Protein AF-A0A7C4TXE5-F1 (afdb_monomer_lite)

Structure (mmCIF, N/CA/C/O backbone):
data_AF-A0A7C4TXE5-F1
#
_entry.id   AF-A0A7C4TXE5-F1
#
loop_
_atom_site.group_PDB
_atom_site.id
_atom_site.type_symbol
_atom_site.label_atom_id
_atom_site.label_alt_id
_atom_site.label_comp_id
_atom_site.label_asym_id
_atom_site.label_entity_id
_atom_site.label_seq_id
_atom_site.pdbx_PDB_ins_code
_atom_site.Cartn_x
_atom_site.Cartn_y
_atom_site.Cartn_z
_atom_site.occupancy
_atom_site.B_iso_or_equiv
_atom_site.auth_seq_id
_atom_site.auth_comp_id
_atom_site.auth_asym_id
_atom_site.auth_atom_id
_atom_site.pdbx_PDB_model_num
ATOM 1 N N . MET A 1 1 ? 16.767 46.528 27.786 1.00 60.62 1 MET A N 1
ATOM 2 C CA . MET A 1 1 ? 15.901 46.248 26.613 1.00 60.62 1 MET A CA 1
ATOM 3 C C . MET A 1 1 ? 15.823 44.763 26.245 1.00 60.62 1 MET A C 1
ATOM 5 O O . MET A 1 1 ? 14.727 44.225 26.286 1.00 60.62 1 MET A O 1
ATOM 9 N N . ARG A 1 2 ? 16.936 44.053 25.984 1.00 71.19 2 ARG A N 1
ATOM 10 C CA . ARG A 1 2 ? 16.930 42.618 25.595 1.00 71.19 2 ARG A CA 1
ATOM 11 C C . ARG A 1 2 ? 16.208 41.675 26.580 1.00 71.19 2 ARG A C 1
ATOM 13 O O . ARG A 1 2 ? 15.458 40.807 26.153 1.00 71.19 2 ARG A O 1
ATOM 20 N N . LYS A 1 3 ? 16.369 41.881 27.896 1.00 74.81 3 LYS A N 1
ATOM 21 C CA . LYS A 1 3 ? 15.678 41.089 28.939 1.00 74.81 3 LYS A CA 1
ATOM 22 C C . LYS A 1 3 ? 14.170 41.377 29.020 1.00 74.81 3 LYS A C 1
ATOM 24 O O . LYS A 1 3 ? 13.404 40.484 29.356 1.00 74.81 3 LYS A O 1
ATOM 29 N N . THR A 1 4 ? 13.745 42.600 28.703 1.00 78.88 4 THR A N 1
ATOM 30 C CA . THR A 1 4 ? 12.328 43.004 28.693 1.00 78.88 4 THR A CA 1
ATOM 31 C C . THR A 1 4 ? 11.604 42.400 27.492 1.00 78.88 4 THR A C 1
ATOM 33 O O . THR A 1 4 ? 10.536 41.827 27.656 1.00 78.88 4 THR A O 1
ATOM 36 N N . ILE A 1 5 ? 12.234 42.433 26.313 1.00 82.12 5 ILE A N 1
ATOM 37 C CA . ILE A 1 5 ? 11.708 41.817 25.084 1.00 82.12 5 ILE A CA 1
ATOM 38 C C . ILE A 1 5 ? 11.564 40.299 25.255 1.00 82.12 5 ILE A C 1
ATOM 40 O O . ILE A 1 5 ? 10.530 39.735 24.909 1.00 82.12 5 ILE A O 1
ATOM 44 N N . LEU A 1 6 ? 12.560 39.644 25.865 1.00 83.06 6 LEU A N 1
ATOM 45 C CA . LEU A 1 6 ? 12.513 38.203 26.120 1.00 83.06 6 LEU A CA 1
ATOM 46 C C . LEU A 1 6 ? 11.369 37.813 27.070 1.00 83.06 6 LEU A C 1
ATOM 48 O O . LEU A 1 6 ? 10.702 36.809 26.843 1.00 83.06 6 LEU A O 1
ATOM 52 N N . LYS A 1 7 ? 11.109 38.627 28.103 1.00 81.94 7 LYS A N 1
ATOM 53 C CA . LYS A 1 7 ? 9.973 38.420 29.012 1.00 81.94 7 LYS A CA 1
ATOM 54 C C . LYS A 1 7 ? 8.637 38.556 28.284 1.00 81.94 7 LYS A C 1
ATOM 56 O O . LYS A 1 7 ? 7.790 37.695 28.454 1.00 81.94 7 LYS A O 1
ATOM 61 N N . VAL A 1 8 ? 8.470 39.576 27.440 1.00 88.12 8 VAL A N 1
ATOM 62 C CA . VAL A 1 8 ? 7.231 39.788 26.667 1.00 88.12 8 VAL A CA 1
ATOM 63 C C . VAL A 1 8 ? 6.958 38.628 25.702 1.00 88.12 8 VAL A C 1
ATOM 65 O O . VAL A 1 8 ? 5.832 38.142 25.639 1.00 88.12 8 VAL A O 1
ATOM 68 N N . LEU A 1 9 ? 7.987 38.137 25.005 1.00 84.50 9 LEU A N 1
ATOM 69 C CA . LEU A 1 9 ? 7.884 36.966 24.124 1.00 84.50 9 LEU A CA 1
ATOM 70 C C . LEU A 1 9 ? 7.501 35.691 24.886 1.00 84.50 9 LEU A C 1
ATOM 72 O O . LEU A 1 9 ? 6.642 34.941 24.427 1.00 84.50 9 LEU A O 1
ATOM 76 N N . ALA A 1 10 ? 8.097 35.463 26.059 1.00 88.19 10 ALA A N 1
ATOM 77 C CA . ALA A 1 10 ? 7.749 34.323 26.903 1.00 88.19 10 ALA A CA 1
ATOM 78 C C . ALA A 1 10 ? 6.289 34.399 27.378 1.00 88.19 10 ALA A C 1
ATOM 80 O O . ALA A 1 10 ? 5.574 33.402 27.316 1.00 88.19 10 ALA A O 1
ATOM 81 N N . THR A 1 11 ? 5.817 35.584 27.778 1.00 86.06 11 THR A N 1
ATOM 82 C CA . THR A 1 11 ? 4.418 35.779 28.180 1.00 86.06 11 THR A CA 1
ATOM 83 C C . THR A 1 11 ? 3.455 35.536 27.015 1.00 86.06 11 THR A C 1
ATOM 85 O O . THR A 1 11 ? 2.448 34.858 27.197 1.00 86.06 11 THR A O 1
ATOM 88 N N . LEU A 1 12 ? 3.774 36.015 25.806 1.00 87.00 12 LEU A N 1
ATOM 89 C CA . LEU A 1 12 ? 2.965 35.775 24.602 1.00 87.00 12 LEU A CA 1
ATOM 90 C C . LEU A 1 12 ? 2.845 34.283 24.261 1.00 87.00 12 LEU A C 1
ATOM 92 O O . LEU A 1 12 ? 1.763 33.822 23.901 1.00 87.00 12 LEU A O 1
ATOM 96 N N . LEU A 1 13 ? 3.932 33.525 24.413 1.00 86.12 13 LEU A N 1
ATOM 97 C CA . LEU A 1 13 ? 3.944 32.085 24.155 1.00 86.12 13 LEU A CA 1
ATOM 98 C C . LEU A 1 13 ? 3.109 31.308 25.187 1.00 86.12 13 LEU A C 1
ATOM 100 O O . LEU A 1 13 ? 2.369 30.400 24.826 1.00 86.12 13 LEU A O 1
ATOM 104 N N . VAL A 1 14 ? 3.163 31.690 26.465 1.00 88.94 14 VAL A N 1
ATOM 105 C CA . VAL A 1 14 ? 2.328 31.068 27.509 1.00 88.94 14 VAL A CA 1
ATOM 106 C C . VAL A 1 14 ? 0.841 31.358 27.279 1.00 88.94 14 VAL A C 1
ATOM 108 O O . VAL A 1 14 ? 0.009 30.462 27.416 1.00 88.94 14 VAL A O 1
ATOM 111 N N . VAL A 1 15 ? 0.497 32.586 26.878 1.00 86.25 15 VAL A N 1
ATOM 112 C CA . VAL A 1 15 ? -0.890 32.969 26.571 1.00 86.25 15 VAL A CA 1
ATOM 113 C C . VAL A 1 15 ? -1.424 32.199 25.359 1.00 86.25 15 VAL A C 1
ATOM 115 O O . VAL A 1 15 ? -2.566 31.743 25.398 1.00 86.25 15 VAL A O 1
ATOM 118 N N . SER A 1 16 ? -0.615 31.980 24.313 1.00 77.56 16 SER A N 1
ATOM 119 C CA . SER A 1 16 ? -1.057 31.192 23.153 1.00 77.56 16 SER A CA 1
ATOM 120 C C . SER A 1 16 ? -1.325 29.727 23.516 1.00 77.56 16 SER A C 1
ATOM 122 O O . SER A 1 16 ? -2.355 29.184 23.115 1.00 77.56 16 SER 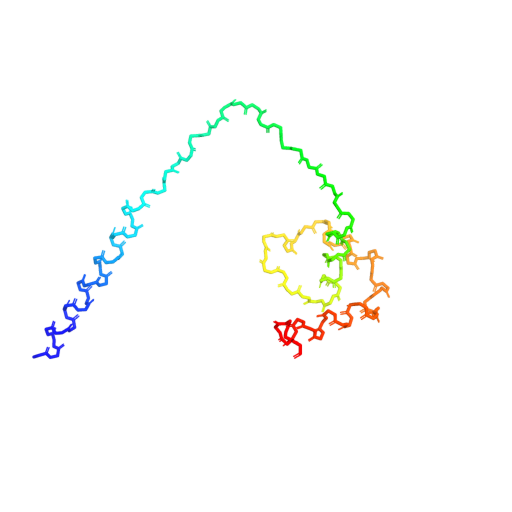A O 1
ATOM 124 N N . LEU A 1 17 ? -0.478 29.112 24.352 1.00 78.25 17 LEU A N 1
ATOM 125 C CA . LEU A 1 17 ? -0.711 27.755 24.856 1.00 78.25 17 LEU A CA 1
ATOM 126 C C . LEU A 1 17 ? -2.000 27.660 25.685 1.00 78.25 17 LEU A C 1
ATOM 128 O O . LEU A 1 17 ? -2.765 26.709 25.525 1.00 78.25 17 LEU A O 1
ATOM 132 N N . LEU A 1 18 ? -2.287 28.646 26.536 1.00 76.25 18 LEU A N 1
ATOM 133 C CA . LEU A 1 18 ? -3.512 28.656 27.342 1.00 76.25 18 LEU A CA 1
ATOM 134 C C . LEU A 1 18 ? -4.777 28.799 26.478 1.00 76.25 18 LEU A C 1
ATOM 136 O O . LEU A 1 18 ? -5.768 28.117 26.734 1.00 76.25 18 LEU A O 1
ATOM 140 N N . LEU A 1 19 ? -4.731 29.605 25.412 1.00 71.94 19 LEU A N 1
ATOM 141 C CA . LEU A 1 19 ? -5.862 29.785 24.493 1.00 71.94 19 LEU A CA 1
ATOM 142 C C . LEU A 1 19 ? -6.199 28.509 23.704 1.00 71.94 19 LEU A C 1
ATOM 144 O O . LEU A 1 19 ? -7.377 28.216 23.510 1.00 71.94 19 LEU A O 1
ATOM 148 N N . THR A 1 20 ? -5.203 27.699 23.322 1.00 63.88 20 THR A N 1
ATOM 149 C CA . THR A 1 20 ? -5.452 26.409 22.636 1.00 63.88 20 THR A CA 1
ATOM 150 C C . THR A 1 20 ? -6.143 25.357 23.510 1.00 63.88 20 THR A C 1
ATOM 152 O O . THR A 1 20 ? -6.749 24.427 22.985 1.00 63.88 20 THR A O 1
ATOM 155 N N . ASN A 1 21 ? -6.106 25.512 24.837 1.00 58.28 21 ASN A N 1
ATOM 156 C CA . ASN A 1 21 ? -6.817 24.633 25.769 1.00 58.28 21 ASN A CA 1
ATOM 157 C C . ASN A 1 21 ? -8.255 25.109 26.055 1.00 58.28 21 ASN A C 1
ATOM 159 O O . ASN A 1 21 ? -9.061 24.331 26.562 1.00 58.28 21 ASN A O 1
ATOM 163 N N . LEU A 1 22 ? -8.593 26.364 25.718 1.00 57.00 22 LEU A N 1
ATOM 164 C CA . LEU A 1 22 ? -9.944 26.919 25.867 1.00 57.00 22 LEU A CA 1
ATOM 165 C C . LEU A 1 22 ? -10.847 26.663 24.657 1.00 57.00 22 LEU A C 1
ATOM 167 O O . LEU A 1 22 ? -12.069 26.726 24.798 1.00 57.00 22 LEU A O 1
ATOM 171 N N . SER A 1 23 ? -10.286 26.334 23.487 1.00 56.00 23 SER A N 1
ATOM 172 C CA . SER A 1 23 ? -11.054 25.725 22.398 1.00 56.00 23 SER A CA 1
ATOM 173 C C . SER A 1 23 ? -11.377 24.287 22.793 1.00 56.00 23 SER A C 1
ATOM 175 O O . SER A 1 23 ? -10.764 23.330 22.320 1.00 56.00 23 SER A O 1
ATOM 177 N N . GLY A 1 24 ? -12.295 24.162 23.750 1.00 54.34 24 GLY A N 1
ATOM 178 C CA . GLY A 1 24 ? -12.805 22.906 24.248 1.00 54.34 24 GLY A CA 1
ATOM 179 C C . GLY A 1 24 ? -13.180 22.017 23.077 1.00 54.34 24 GLY A C 1
ATOM 180 O O . GLY A 1 24 ? -14.064 22.343 22.283 1.00 54.34 24 GLY A O 1
ATOM 181 N N . TYR A 1 25 ? -12.509 20.873 22.996 1.00 48.41 25 TYR A N 1
ATOM 182 C CA . TYR A 1 25 ? -13.044 19.712 22.315 1.00 48.41 25 TYR A CA 1
ATOM 183 C C . TYR A 1 25 ? -14.423 19.462 22.917 1.00 48.41 25 TYR A C 1
ATOM 185 O O . TYR A 1 25 ? -14.548 18.916 24.014 1.00 48.41 25 TYR A O 1
ATOM 193 N N . SER A 1 26 ? -15.472 19.898 22.222 1.00 56.38 26 SER A N 1
ATOM 194 C CA . SER A 1 26 ? -16.807 19.408 22.515 1.00 56.38 26 SER A CA 1
ATOM 195 C C . SER A 1 26 ? -16.728 17.902 22.334 1.00 56.38 26 SER A C 1
ATOM 197 O O . SER A 1 26 ? -16.568 17.419 21.213 1.00 56.38 26 SER A O 1
ATOM 199 N N . LYS A 1 27 ? -16.788 17.149 23.439 1.00 55.00 27 LYS A N 1
ATOM 200 C CA . LYS A 1 27 ? -17.106 15.728 23.366 1.00 55.00 27 LYS A CA 1
ATOM 201 C C . LYS A 1 27 ? -18.450 15.664 22.660 1.00 55.00 27 LYS A C 1
ATOM 203 O O . LYS A 1 27 ? -19.475 15.992 23.255 1.00 55.00 27 LYS A O 1
ATOM 208 N N . VAL A 1 28 ? -18.425 15.314 21.376 1.00 60.47 28 VAL A N 1
ATOM 209 C CA . VAL A 1 28 ? -19.626 14.968 20.626 1.00 60.47 28 VAL A CA 1
ATOM 210 C C . VAL A 1 28 ? -20.352 13.956 21.500 1.00 60.47 28 VAL A C 1
ATOM 212 O O . VAL A 1 28 ? -19.766 12.931 21.859 1.00 60.47 28 VAL A O 1
ATOM 215 N N . LYS A 1 29 ? -21.570 14.289 21.948 1.00 58.50 29 LYS A N 1
ATOM 216 C CA . LYS A 1 29 ? -22.388 13.348 22.714 1.00 58.50 29 LYS A CA 1
ATOM 217 C C . LYS A 1 29 ? -22.452 12.069 21.890 1.00 58.50 29 LYS A C 1
ATOM 219 O O . LYS A 1 29 ? -22.905 12.110 20.747 1.00 58.50 29 LYS A O 1
ATOM 224 N N . ALA A 1 30 ? -21.940 10.977 22.453 1.00 59.84 30 ALA A N 1
ATOM 225 C CA . ALA A 1 30 ? -22.104 9.664 21.865 1.00 59.84 30 ALA A CA 1
ATOM 226 C C . ALA A 1 30 ? -23.610 9.439 21.724 1.00 59.84 30 ALA A C 1
ATOM 228 O O . ALA A 1 30 ? -24.355 9.440 22.703 1.00 59.84 30 ALA A O 1
ATOM 229 N N . ASP A 1 31 ? -24.054 9.381 20.479 1.00 65.25 31 ASP A N 1
ATOM 230 C CA . ASP A 1 31 ? -25.401 8.976 20.149 1.00 65.25 31 ASP A CA 1
ATOM 231 C C . ASP A 1 31 ? -25.502 7.486 20.487 1.00 65.25 31 ASP A C 1
ATOM 233 O O . ASP A 1 31 ? -24.804 6.670 19.887 1.00 65.25 31 ASP A O 1
ATOM 237 N N . ASN A 1 32 ? -26.303 7.157 21.501 1.00 62.41 32 ASN A N 1
ATOM 238 C CA . ASN A 1 32 ? -26.502 5.792 21.997 1.00 62.41 32 ASN A CA 1
ATOM 239 C C . ASN A 1 32 ? -27.394 4.946 21.068 1.00 62.41 32 ASN A C 1
ATOM 241 O O . ASN A 1 32 ? -27.737 3.816 21.416 1.00 62.41 32 ASN A O 1
ATOM 245 N N . GLY A 1 33 ? -27.789 5.463 19.900 1.00 63.75 33 GLY A N 1
ATOM 246 C CA . GLY A 1 33 ? -28.347 4.638 18.837 1.00 63.75 33 GLY A CA 1
ATOM 247 C C . GLY A 1 33 ? -27.279 3.700 18.278 1.00 63.75 33 GLY A C 1
ATOM 248 O O . GLY A 1 33 ? -26.147 4.117 18.032 1.00 63.75 33 GLY A O 1
ATOM 249 N N . THR A 1 34 ? -27.623 2.434 18.045 1.00 61.59 34 THR A N 1
ATOM 250 C CA . THR A 1 34 ? -26.814 1.494 17.261 1.00 61.59 34 THR A CA 1
ATOM 251 C C . THR A 1 34 ? -26.639 2.042 15.844 1.00 61.59 34 THR A C 1
ATOM 253 O O . THR A 1 34 ? -27.391 1.724 14.927 1.00 61.59 34 THR A O 1
ATOM 256 N N . LYS A 1 35 ? -25.645 2.914 15.657 1.00 68.25 35 LYS A N 1
ATOM 257 C CA . LYS A 1 35 ? -25.240 3.401 14.343 1.00 68.25 35 LYS A CA 1
ATOM 258 C C . LYS A 1 35 ? -24.578 2.250 13.614 1.00 68.25 35 LYS A C 1
ATOM 260 O O . LYS A 1 35 ? -23.409 1.946 13.832 1.00 68.25 35 LYS A O 1
ATOM 265 N N . THR A 1 36 ? -25.340 1.591 12.758 1.00 75.12 36 THR A N 1
ATOM 266 C CA . TH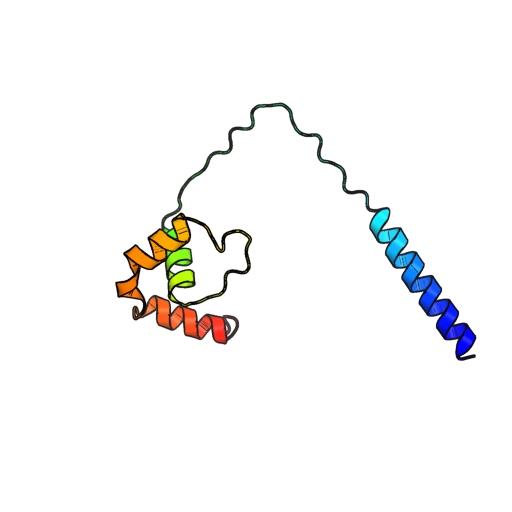R A 1 36 ? -24.795 0.638 11.800 1.00 75.12 36 THR A CA 1
ATOM 267 C C . THR A 1 36 ? -23.948 1.412 10.796 1.00 75.12 36 THR A C 1
ATOM 269 O O . THR A 1 36 ? -24.465 2.219 10.022 1.00 75.12 36 THR A O 1
ATOM 272 N N . VAL A 1 37 ? -22.634 1.201 10.834 1.00 80.12 37 VAL A N 1
ATOM 273 C CA . VAL A 1 37 ? -21.726 1.696 9.799 1.00 80.12 37 VAL A CA 1
ATOM 274 C C . VAL A 1 37 ? -21.810 0.728 8.630 1.00 80.12 37 VAL A C 1
ATOM 276 O O . VAL A 1 37 ? -21.455 -0.441 8.763 1.00 80.12 37 VAL A O 1
ATOM 279 N N . ASN A 1 38 ? -22.285 1.214 7.488 1.00 85.56 38 ASN A N 1
ATOM 280 C CA . ASN A 1 38 ? -22.253 0.430 6.265 1.00 85.56 38 ASN A CA 1
ATOM 281 C C . ASN A 1 38 ? -20.840 0.481 5.682 1.00 85.56 38 ASN A C 1
ATOM 283 O O . ASN A 1 38 ? -20.345 1.557 5.340 1.00 85.56 38 ASN A O 1
ATOM 287 N N . VAL A 1 39 ? -20.197 -0.679 5.589 1.00 83.00 39 VAL A N 1
ATOM 288 C CA . VAL A 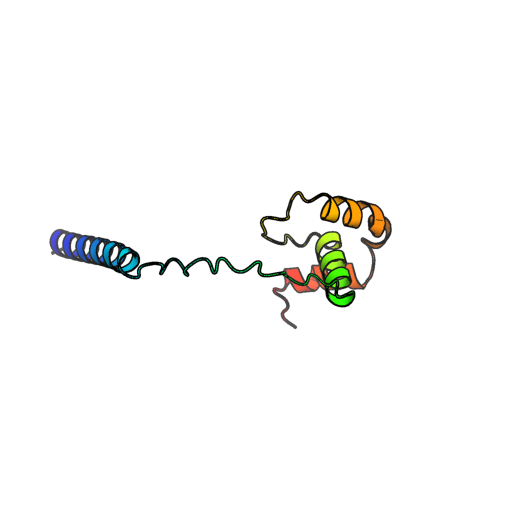1 39 ? -18.853 -0.829 5.031 1.00 83.00 39 VAL A CA 1
ATOM 289 C C . VAL A 1 39 ? -18.981 -1.446 3.646 1.00 83.00 39 VAL A C 1
ATOM 291 O O . VAL A 1 39 ? -19.566 -2.516 3.496 1.00 83.00 39 VAL A O 1
ATOM 294 N N . TYR A 1 40 ? -18.428 -0.772 2.643 1.00 88.69 40 TYR A N 1
ATOM 295 C CA . TYR A 1 40 ? -18.412 -1.238 1.260 1.00 88.69 40 TYR A CA 1
ATOM 296 C C . TYR A 1 40 ? -16.992 -1.181 0.712 1.00 88.69 40 TYR A C 1
ATOM 298 O O . TYR A 1 40 ? -16.209 -0.310 1.089 1.00 88.69 40 TYR A O 1
ATOM 306 N N . VAL A 1 41 ? -16.692 -2.097 -0.204 1.00 87.75 41 VAL A N 1
ATOM 307 C CA . VAL A 1 41 ? -15.428 -2.131 -0.940 1.00 87.75 41 VAL A CA 1
ATOM 308 C C . VAL A 1 41 ? -15.635 -1.459 -2.293 1.00 87.75 41 VAL A C 1
ATOM 310 O O . VAL A 1 41 ? -16.504 -1.872 -3.060 1.00 87.75 41 VAL A O 1
ATOM 313 N N . ASP A 1 42 ? -14.830 -0.440 -2.598 1.00 94.50 42 ASP A N 1
ATOM 314 C CA . ASP A 1 42 ? -14.741 0.133 -3.944 1.00 94.50 42 ASP A CA 1
ATOM 315 C C . ASP A 1 42 ? -13.494 -0.436 -4.642 1.00 94.50 42 ASP A C 1
ATOM 317 O O . ASP A 1 42 ? -12.371 -0.129 -4.226 1.00 94.50 42 ASP A O 1
ATOM 321 N N . PRO A 1 43 ? -13.651 -1.227 -5.720 1.00 93.62 43 PRO A N 1
ATOM 322 C CA . PRO A 1 43 ? -12.525 -1.848 -6.414 1.00 93.62 43 PRO A CA 1
ATOM 323 C C . PRO A 1 43 ? -11.455 -0.859 -6.895 1.00 93.62 43 PRO A C 1
ATOM 325 O O . PRO A 1 43 ? -10.291 -1.228 -7.029 1.00 93.62 43 PRO A O 1
ATOM 328 N N . ARG A 1 44 ? -11.819 0.402 -7.159 1.00 95.56 44 ARG A N 1
ATOM 329 C CA . ARG A 1 44 ? -10.876 1.432 -7.618 1.00 95.56 44 ARG A CA 1
ATOM 330 C C . ARG A 1 44 ? -9.970 1.893 -6.485 1.00 95.56 44 ARG A C 1
ATOM 332 O O . ARG A 1 44 ? -8.790 2.138 -6.721 1.00 95.56 44 ARG A O 1
ATOM 339 N N . ILE A 1 45 ? -10.514 1.986 -5.272 1.00 91.00 45 ILE A N 1
ATOM 340 C CA . ILE A 1 45 ? -9.746 2.316 -4.069 1.00 91.00 45 ILE A CA 1
ATOM 341 C C . ILE A 1 45 ? -8.820 1.155 -3.707 1.00 91.00 45 ILE A C 1
ATOM 343 O O . ILE A 1 45 ? -7.645 1.389 -3.444 1.00 91.00 45 ILE A O 1
ATOM 347 N N . GLU A 1 46 ? -9.300 -0.089 -3.795 1.00 92.56 46 GLU A N 1
ATOM 348 C CA . GLU A 1 46 ? -8.464 -1.273 -3.548 1.00 92.56 46 GLU A CA 1
ATOM 349 C C . GLU A 1 46 ? -7.318 -1.404 -4.551 1.00 92.56 46 GLU A C 1
ATOM 351 O O . GLU A 1 46 ? -6.173 -1.684 -4.182 1.00 92.56 46 GLU A O 1
ATOM 356 N N . LEU A 1 47 ? -7.602 -1.152 -5.832 1.00 95.50 47 LEU A N 1
ATOM 357 C CA . LEU A 1 47 ? -6.578 -1.142 -6.867 1.00 95.50 47 LEU A CA 1
ATOM 358 C C . LEU A 1 47 ? -5.543 -0.040 -6.614 1.00 95.50 47 LEU A C 1
ATOM 360 O O . LEU A 1 47 ? -4.344 -0.302 -6.705 1.00 95.50 47 LEU A O 1
ATOM 364 N N . LEU A 1 48 ? -5.987 1.176 -6.278 1.00 94.25 48 LEU A N 1
ATOM 365 C CA . LEU A 1 48 ? -5.092 2.290 -5.966 1.00 94.25 48 LEU A CA 1
ATOM 366 C C . LEU A 1 48 ? -4.202 1.965 -4.761 1.00 94.25 48 LEU A C 1
ATOM 368 O O . LEU A 1 48 ? -2.983 2.092 -4.859 1.00 94.25 48 LEU A O 1
ATOM 372 N N . TYR A 1 49 ? -4.790 1.468 -3.673 1.00 92.12 49 TYR A N 1
ATOM 373 C CA . TYR A 1 49 ? -4.063 1.072 -2.469 1.00 92.12 49 TYR A CA 1
ATOM 374 C C . TYR A 1 49 ? -3.041 -0.037 -2.7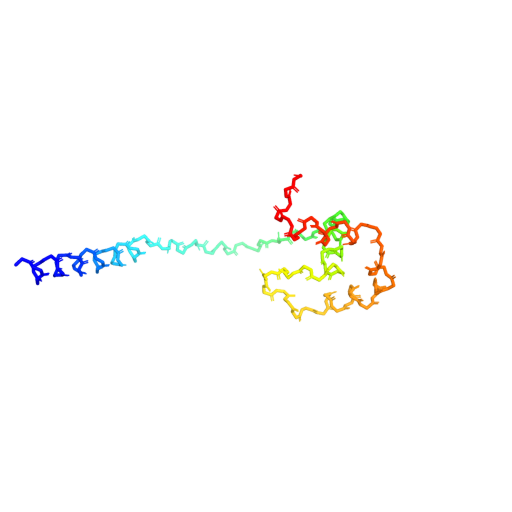51 1.00 92.12 49 TYR A C 1
ATOM 376 O O . TYR A 1 49 ? -1.904 0.008 -2.280 1.00 92.12 49 TYR A O 1
ATOM 384 N N . THR A 1 50 ? -3.401 -1.008 -3.591 1.00 94.56 50 THR A N 1
ATOM 385 C CA . THR A 1 50 ? -2.480 -2.060 -4.037 1.00 94.56 50 THR A CA 1
ATOM 386 C C . THR A 1 50 ? -1.296 -1.472 -4.809 1.00 94.56 50 THR A C 1
ATOM 388 O O . THR A 1 50 ? -0.144 -1.810 -4.532 1.00 94.56 50 THR A O 1
ATOM 391 N N . VAL A 1 51 ? -1.547 -0.555 -5.749 1.00 96.12 51 VAL A N 1
ATOM 392 C CA . VAL A 1 51 ? -0.488 0.127 -6.513 1.00 96.12 51 VAL A CA 1
ATOM 393 C C . VAL A 1 51 ? 0.426 0.937 -5.589 1.00 96.12 51 VAL A C 1
ATOM 395 O O . VAL A 1 51 ? 1.651 0.858 -5.719 1.00 96.12 51 VAL A O 1
ATOM 398 N N . GLU A 1 52 ? -0.147 1.663 -4.628 1.00 93.12 52 GLU A N 1
ATOM 399 C CA . GLU A 1 52 ? 0.584 2.407 -3.601 1.00 93.12 52 GLU A CA 1
ATOM 400 C C . GLU A 1 52 ? 1.505 1.488 -2.792 1.00 93.12 52 GLU A C 1
ATOM 402 O O . GLU A 1 52 ? 2.718 1.724 -2.736 1.00 93.12 52 GLU A O 1
ATOM 407 N N . LEU A 1 53 ? 0.962 0.400 -2.240 1.00 92.88 53 LEU A N 1
ATOM 408 C CA . LEU A 1 53 ? 1.714 -0.571 -1.446 1.00 92.88 53 LEU A CA 1
ATOM 409 C C . LEU A 1 53 ? 2.870 -1.190 -2.235 1.00 92.88 53 LEU A C 1
ATOM 411 O O . LEU A 1 53 ? 4.008 -1.208 -1.759 1.00 92.88 53 LEU A O 1
ATOM 415 N N . LEU A 1 54 ? 2.607 -1.665 -3.455 1.00 94.75 54 LEU A N 1
ATOM 416 C CA . LEU A 1 54 ? 3.630 -2.284 -4.300 1.00 94.75 54 LEU A CA 1
ATOM 417 C C . LEU A 1 54 ? 4.711 -1.290 -4.737 1.00 94.75 54 LEU A C 1
ATOM 419 O O . LEU A 1 54 ? 5.860 -1.687 -4.943 1.00 94.75 54 LEU A O 1
ATOM 423 N N . SER A 1 55 ? 4.373 -0.003 -4.855 1.00 94.50 55 SER A N 1
ATOM 424 C CA . SER A 1 55 ? 5.332 1.048 -5.215 1.00 94.50 55 SER A CA 1
ATOM 425 C C . SER A 1 55 ? 6.326 1.373 -4.091 1.00 94.50 55 SER A C 1
ATOM 427 O O . SER A 1 55 ? 7.346 2.028 -4.336 1.00 94.50 55 SER A O 1
ATOM 429 N N . GLY A 1 56 ? 6.060 0.886 -2.872 1.00 90.81 56 GLY A N 1
ATOM 430 C CA . GLY A 1 56 ? 6.798 1.242 -1.663 1.00 90.81 56 GLY A CA 1
ATOM 431 C C . GLY A 1 56 ? 6.428 2.627 -1.135 1.00 90.81 56 GLY A C 1
ATOM 432 O O . GLY A 1 56 ? 7.208 3.219 -0.388 1.00 90.81 56 GLY A O 1
ATOM 433 N N . TYR A 1 57 ? 5.272 3.162 -1.538 1.00 88.75 57 TYR A N 1
ATOM 434 C CA . TYR A 1 57 ? 4.771 4.419 -1.011 1.00 88.75 57 TYR A CA 1
ATOM 435 C C . TYR A 1 57 ? 4.421 4.237 0.465 1.00 88.75 57 TYR A C 1
ATOM 437 O O . TYR A 1 57 ? 3.614 3.381 0.834 1.00 88.75 57 TYR A O 1
ATOM 445 N N . SER A 1 58 ? 5.078 5.016 1.324 1.00 73.56 58 SER A N 1
ATOM 446 C CA . SER A 1 58 ? 4.837 4.954 2.761 1.00 73.56 58 SER A CA 1
ATOM 447 C C . SER A 1 58 ? 3.524 5.664 3.059 1.00 73.56 58 SER A C 1
ATOM 449 O O . SER A 1 58 ? 3.493 6.879 3.250 1.00 73.56 58 SER A O 1
ATOM 451 N N . VAL A 1 59 ? 2.428 4.906 3.078 1.00 65.81 59 VAL A N 1
ATOM 452 C CA . VAL A 1 59 ? 1.154 5.402 3.594 1.00 65.81 59 VAL A CA 1
ATOM 453 C C . VAL A 1 59 ? 1.350 5.593 5.097 1.00 65.81 59 VAL A C 1
ATOM 455 O O . VAL A 1 59 ? 1.340 4.641 5.880 1.00 65.81 59 VAL A O 1
ATOM 458 N N . THR A 1 60 ? 1.630 6.828 5.508 1.00 59.59 60 THR A N 1
ATOM 459 C CA . THR A 1 60 ? 1.768 7.205 6.915 1.00 59.59 60 THR A CA 1
ATOM 460 C C . THR A 1 60 ? 0.402 7.078 7.579 1.00 59.59 60 THR A C 1
ATOM 462 O O . THR A 1 60 ? -0.400 8.007 7.560 1.00 59.59 60 THR A O 1
ATOM 465 N N . GLY A 1 61 ? 0.105 5.901 8.124 1.00 57.81 61 GLY A N 1
ATOM 466 C CA . GLY A 1 61 ? -1.164 5.615 8.777 1.00 57.81 61 GLY A CA 1
ATOM 467 C C . GLY A 1 61 ? -1.069 4.450 9.758 1.00 57.81 61 GLY A C 1
ATOM 468 O O . GLY A 1 61 ? -0.187 3.596 9.665 1.00 57.81 61 GLY A O 1
ATOM 469 N N . TYR A 1 62 ? -2.022 4.413 10.692 1.00 58.09 62 TYR A N 1
ATOM 470 C CA . TYR A 1 62 ? -2.165 3.403 11.754 1.00 58.09 62 TYR A CA 1
ATOM 471 C C . TYR A 1 62 ? -2.259 1.952 11.227 1.00 58.09 62 TYR A C 1
ATOM 473 O O . TYR A 1 62 ? -2.067 0.995 11.970 1.00 58.09 62 TYR A O 1
ATOM 481 N N . TYR A 1 63 ? -2.508 1.781 9.927 1.00 61.78 63 TYR A N 1
ATOM 482 C CA . TYR A 1 63 ? -2.731 0.503 9.246 1.00 61.78 63 TYR A CA 1
ATOM 483 C C . TYR A 1 63 ? -1.450 -0.195 8.763 1.00 61.78 63 TYR A C 1
ATOM 485 O O . TYR A 1 63 ? -1.504 -1.118 7.953 1.00 61.78 63 TYR A O 1
ATOM 493 N N . ASN A 1 64 ? -0.275 0.219 9.243 1.00 62.03 64 ASN A N 1
ATOM 494 C CA . ASN A 1 64 ? 0.992 -0.289 8.715 1.00 62.03 64 ASN A CA 1
ATOM 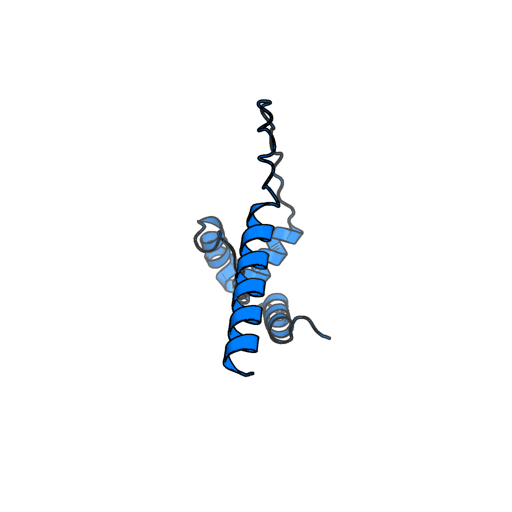495 C C . ASN A 1 64 ? 1.265 -1.778 8.990 1.00 62.03 64 ASN A C 1
ATOM 497 O O . ASN A 1 64 ? 2.085 -2.360 8.278 1.00 62.03 64 ASN A O 1
ATOM 501 N N . ASN A 1 65 ? 0.552 -2.385 9.945 1.00 73.19 65 ASN A N 1
ATOM 502 C CA . ASN A 1 65 ? 0.709 -3.781 10.366 1.00 73.19 65 ASN A CA 1
ATOM 503 C C . ASN A 1 65 ? -0.608 -4.578 10.312 1.00 73.19 65 ASN A C 1
ATOM 505 O O . ASN A 1 65 ? -0.848 -5.434 11.162 1.00 73.19 65 ASN A O 1
ATOM 509 N N . THR A 1 66 ? -1.484 -4.303 9.344 1.00 85.56 66 THR A N 1
ATOM 510 C CA . THR A 1 66 ? -2.697 -5.115 9.162 1.00 85.56 66 THR A CA 1
ATOM 511 C C . THR A 1 66 ? -2.385 -6.428 8.446 1.00 85.56 66 THR A C 1
ATOM 513 O O . THR A 1 66 ? -1.474 -6.508 7.619 1.00 85.56 66 THR A O 1
ATOM 516 N N . GLN A 1 67 ? -3.170 -7.461 8.750 1.00 89.50 67 GLN A N 1
ATOM 517 C CA . GLN A 1 67 ? -3.148 -8.724 8.010 1.00 89.50 67 GLN A CA 1
ATOM 518 C C . GLN A 1 67 ? -3.466 -8.493 6.522 1.00 89.50 67 GLN A C 1
ATOM 520 O O . GLN A 1 67 ? -2.751 -8.984 5.656 1.00 89.50 67 GLN A O 1
ATOM 525 N N . TYR A 1 68 ? -4.442 -7.627 6.239 1.00 87.38 68 TYR A N 1
ATOM 526 C CA . TYR A 1 68 ? -4.846 -7.262 4.881 1.00 87.38 68 TYR A CA 1
ATOM 527 C C . TYR A 1 68 ? -3.693 -6.719 4.019 1.00 87.38 68 TYR A C 1
ATOM 529 O O . TYR A 1 68 ? -3.508 -7.121 2.874 1.00 87.38 68 TYR A O 1
ATOM 537 N N . LYS A 1 69 ? -2.843 -5.855 4.589 1.00 88.81 69 LYS A N 1
ATOM 538 C CA . LYS A 1 69 ? -1.658 -5.337 3.892 1.00 88.81 69 LYS A CA 1
ATOM 539 C C . LYS A 1 69 ? -0.682 -6.453 3.508 1.00 88.81 69 LYS A C 1
ATOM 541 O O . LYS A 1 69 ? -0.108 -6.402 2.423 1.00 88.81 69 LYS A O 1
ATOM 546 N N . LYS A 1 70 ? -0.466 -7.434 4.393 1.00 91.06 70 LYS A N 1
ATOM 547 C CA . LYS A 1 70 ? 0.420 -8.577 4.115 1.00 91.06 70 LYS A CA 1
ATOM 548 C C . LYS A 1 70 ? -0.139 -9.420 2.973 1.00 91.06 70 LYS A C 1
ATOM 550 O O . LYS A 1 70 ? 0.586 -9.709 2.033 1.00 91.06 70 LYS A O 1
ATOM 555 N N . GLU A 1 71 ? -1.437 -9.707 3.017 1.00 93.31 71 GLU A N 1
ATOM 556 C CA . GLU A 1 71 ? -2.133 -10.474 1.980 1.00 93.31 71 GLU A CA 1
ATOM 557 C C . GLU A 1 71 ? -2.037 -9.803 0.605 1.00 93.31 71 GLU A C 1
ATOM 559 O O . GLU A 1 71 ? -1.713 -10.473 -0.373 1.00 93.31 71 GLU A O 1
ATOM 564 N N . ILE A 1 72 ? -2.217 -8.479 0.523 1.00 92.94 72 ILE A N 1
ATOM 565 C CA . ILE A 1 72 ? -2.025 -7.729 -0.730 1.00 92.94 72 ILE A CA 1
ATOM 566 C C . ILE A 1 72 ? -0.584 -7.855 -1.240 1.00 92.94 72 ILE A C 1
ATOM 568 O O . ILE A 1 72 ? -0.365 -8.107 -2.426 1.00 92.94 72 ILE A O 1
ATOM 572 N N . LEU A 1 73 ? 0.407 -7.657 -0.364 1.00 93.12 73 LEU A N 1
ATOM 573 C CA . LEU A 1 73 ? 1.818 -7.705 -0.751 1.00 93.12 73 LEU A CA 1
ATOM 574 C C . LEU A 1 73 ? 2.240 -9.094 -1.234 1.00 93.12 73 LEU A C 1
ATOM 576 O O . LEU A 1 73 ? 3.014 -9.174 -2.189 1.00 93.12 73 LEU A O 1
ATOM 5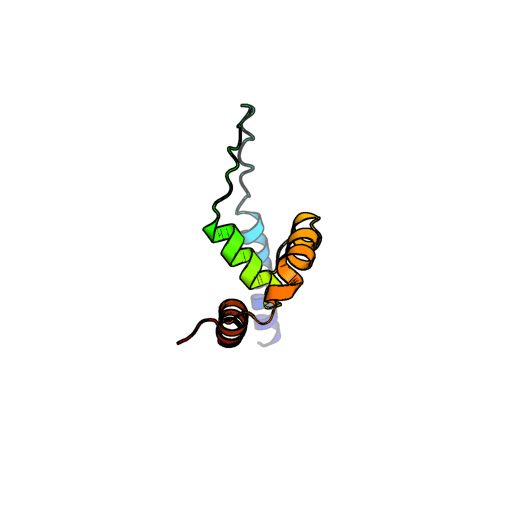80 N N . ASP A 1 74 ? 1.731 -10.150 -0.602 1.00 95.81 74 ASP A N 1
ATOM 581 C CA . ASP A 1 74 ? 2.008 -11.535 -0.976 1.00 95.81 74 ASP A CA 1
ATOM 582 C C . ASP A 1 74 ? 1.307 -11.890 -2.294 1.00 95.81 74 ASP A C 1
ATOM 584 O O . ASP A 1 74 ? 1.968 -12.306 -3.253 1.00 95.81 74 ASP A O 1
ATOM 588 N N . TYR A 1 75 ? -0.005 -11.642 -2.386 1.00 97.25 75 TYR A N 1
ATOM 589 C CA . TYR A 1 75 ? -0.821 -11.986 -3.553 1.00 97.25 75 TYR A CA 1
ATOM 590 C C . TYR A 1 75 ? -0.378 -11.240 -4.818 1.00 97.25 75 TYR A C 1
ATOM 592 O O . TYR A 1 75 ? -0.203 -11.845 -5.875 1.00 97.25 75 TYR A O 1
ATOM 600 N N . PHE A 1 76 ? -0.143 -9.928 -4.725 1.00 96.69 76 PHE A N 1
ATOM 601 C CA . PHE A 1 76 ? 0.230 -9.105 -5.879 1.00 96.69 76 PHE A CA 1
ATOM 602 C C . PHE A 1 76 ? 1.746 -8.932 -6.056 1.00 96.69 76 PHE A C 1
ATOM 604 O O . PHE A 1 76 ? 2.188 -8.111 -6.865 1.00 96.69 76 PHE A O 1
ATOM 611 N N . SER A 1 77 ? 2.566 -9.710 -5.343 1.00 95.81 77 SER A N 1
ATOM 612 C CA . SER A 1 77 ? 4.034 -9.622 -5.379 1.00 95.81 77 SER A CA 1
ATOM 613 C C . SER A 1 77 ? 4.623 -9.667 -6.799 1.00 95.81 77 SER A C 1
ATOM 615 O O . SER A 1 77 ? 5.553 -8.913 -7.106 1.00 95.81 77 SER A O 1
ATOM 617 N N . ALA A 1 78 ? 4.041 -10.475 -7.690 1.00 97.69 78 ALA A N 1
ATOM 618 C CA . ALA A 1 78 ? 4.448 -10.599 -9.092 1.00 97.69 78 ALA A CA 1
ATOM 619 C C . ALA A 1 78 ? 4.294 -9.293 -9.901 1.00 97.69 78 ALA A C 1
ATOM 621 O O . ALA A 1 78 ? 5.001 -9.077 -10.886 1.00 97.69 78 ALA A O 1
ATOM 622 N N . PHE A 1 79 ? 3.417 -8.382 -9.471 1.00 97.62 79 PHE A N 1
ATOM 623 C CA . PHE A 1 79 ? 3.111 -7.134 -10.174 1.00 97.62 79 PHE A CA 1
ATOM 624 C C . PHE A 1 79 ? 3.961 -5.940 -9.722 1.00 97.62 79 PHE A C 1
ATOM 626 O O . PHE A 1 79 ? 3.758 -4.829 -10.211 1.00 97.62 79 PHE A O 1
ATOM 633 N N . LYS A 1 80 ? 4.969 -6.130 -8.859 1.00 95.38 80 LYS A N 1
ATOM 634 C CA . LYS A 1 80 ? 5.875 -5.042 -8.429 1.00 95.38 80 LYS A CA 1
ATOM 635 C C . LYS A 1 80 ? 6.531 -4.279 -9.589 1.00 95.38 80 LYS A C 1
ATOM 637 O O . LYS A 1 80 ? 6.834 -3.096 -9.458 1.00 95.38 80 LYS A O 1
ATOM 642 N N . SER A 1 81 ? 6.736 -4.942 -10.727 1.00 96.69 81 SER A N 1
ATOM 643 C CA . SER A 1 81 ? 7.337 -4.353 -11.933 1.00 96.69 81 SER A CA 1
ATOM 644 C C . SER A 1 81 ? 6.319 -3.801 -12.940 1.00 96.69 81 SER A C 1
ATOM 646 O O . SER A 1 81 ? 6.723 -3.362 -14.022 1.00 96.69 81 SER A O 1
ATOM 648 N N . HIS A 1 82 ? 5.024 -3.813 -12.612 1.00 98.06 82 HIS A N 1
ATOM 649 C CA . HIS A 1 82 ? 3.953 -3.367 -13.499 1.00 98.06 82 HIS A CA 1
ATOM 650 C C . HIS A 1 82 ? 4.096 -1.869 -13.857 1.00 98.06 82 HIS A C 1
ATOM 652 O O . HIS A 1 82 ? 4.474 -1.071 -12.990 1.00 98.06 82 HIS A O 1
ATOM 658 N N . PRO A 1 83 ? 3.768 -1.443 -15.097 1.00 98.06 83 PRO A N 1
ATOM 659 C CA . PRO A 1 83 ? 3.894 -0.045 -15.520 1.00 98.06 83 PRO A CA 1
ATOM 660 C C . PRO A 1 83 ? 3.185 0.956 -14.601 1.00 98.06 83 PRO A C 1
ATOM 662 O O . PRO A 1 83 ? 3.754 1.995 -14.280 1.00 98.06 83 PRO A O 1
ATOM 665 N N . ALA A 1 84 ? 1.988 0.621 -14.111 1.00 96.56 84 ALA A N 1
ATOM 666 C CA . ALA A 1 84 ? 1.248 1.479 -13.181 1.00 96.56 84 ALA A CA 1
ATOM 667 C C . ALA A 1 84 ? 1.995 1.693 -11.850 1.00 96.56 84 ALA A C 1
ATOM 669 O O . ALA A 1 84 ? 2.074 2.819 -11.368 1.00 96.56 84 ALA A O 1
ATOM 670 N N . VAL A 1 85 ? 2.608 0.640 -11.296 1.00 97.44 85 VAL A N 1
ATOM 671 C CA . VAL A 1 85 ? 3.393 0.704 -10.050 1.00 97.44 85 VAL A CA 1
ATOM 672 C C . VAL A 1 85 ? 4.643 1.560 -10.241 1.00 97.44 85 VAL A C 1
ATOM 674 O O . VAL A 1 85 ? 4.943 2.422 -9.414 1.00 97.44 85 VAL A O 1
ATOM 677 N N . LYS A 1 86 ? 5.347 1.377 -11.365 1.00 97.31 86 LYS A N 1
ATOM 678 C CA . LYS A 1 86 ? 6.515 2.196 -11.722 1.00 97.31 86 LYS A CA 1
ATOM 679 C C . LYS A 1 86 ? 6.138 3.666 -11.887 1.00 97.31 86 LYS A C 1
ATOM 681 O O . LYS A 1 86 ? 6.768 4.525 -11.275 1.00 97.31 86 LYS A O 1
ATOM 686 N N . LYS A 1 87 ? 5.070 3.945 -12.638 1.00 95.88 87 LYS A N 1
ATOM 687 C CA . LYS A 1 87 ? 4.582 5.307 -12.861 1.00 95.88 87 LYS A CA 1
ATOM 688 C C . LYS A 1 87 ? 4.179 5.975 -11.552 1.00 95.88 87 LYS A C 1
ATOM 690 O O . LYS A 1 87 ? 4.557 7.117 -11.314 1.00 95.88 87 LYS A O 1
ATOM 695 N N . PHE A 1 88 ? 3.467 5.260 -10.682 1.00 95.50 88 PHE A N 1
ATOM 696 C CA . PHE A 1 88 ? 3.104 5.774 -9.366 1.00 95.50 88 PHE A CA 1
ATOM 697 C C . PHE A 1 88 ? 4.345 6.113 -8.533 1.00 95.50 88 PHE A C 1
ATOM 699 O O . PHE A 1 88 ? 4.436 7.208 -7.986 1.00 95.50 88 PHE A O 1
ATOM 706 N N . LYS A 1 89 ? 5.339 5.216 -8.493 1.00 95.19 89 LYS A N 1
ATOM 707 C CA . LYS A 1 89 ? 6.613 5.438 -7.792 1.00 95.19 89 LYS A CA 1
ATOM 708 C C . LYS A 1 89 ? 7.368 6.670 -8.300 1.00 95.19 89 LYS A C 1
ATOM 710 O O . LYS A 1 89 ? 7.997 7.380 -7.519 1.00 95.19 89 LYS A O 1
ATOM 715 N N . GLU A 1 90 ? 7.346 6.916 -9.605 1.00 95.06 90 GLU A N 1
ATOM 716 C CA . GLU A 1 90 ? 7.951 8.108 -10.206 1.00 95.06 90 GLU A CA 1
ATOM 717 C C . GLU A 1 90 ? 7.191 9.381 -9.832 1.00 95.06 90 GLU A C 1
ATOM 719 O O . GLU A 1 90 ? 7.806 10.369 -9.432 1.00 95.06 90 GLU A O 1
ATOM 724 N N . MET A 1 91 ? 5.859 9.357 -9.926 1.00 94.06 91 MET A N 1
ATOM 725 C CA . MET A 1 91 ? 5.021 10.509 -9.590 1.00 94.06 91 MET A CA 1
ATOM 726 C C . MET A 1 91 ? 5.114 10.861 -8.106 1.00 94.06 91 MET A C 1
ATOM 728 O O . MET A 1 91 ? 5.274 12.033 -7.773 1.00 94.06 91 MET A O 1
ATOM 732 N N . SER A 1 92 ? 5.094 9.866 -7.216 1.00 93.00 92 SER A N 1
ATOM 733 C CA . SER A 1 92 ? 5.176 10.097 -5.771 1.00 93.00 92 SER A CA 1
ATOM 734 C C . SER A 1 92 ? 6.496 10.755 -5.366 1.00 93.00 92 SER A C 1
ATOM 736 O O . SER A 1 92 ? 6.509 11.652 -4.526 1.00 93.00 92 SER A O 1
ATOM 738 N N . ARG A 1 93 ? 7.605 10.414 -6.036 1.00 91.75 93 ARG A N 1
ATOM 739 C CA . ARG A 1 93 ? 8.908 11.081 -5.858 1.00 91.75 93 ARG A CA 1
ATOM 740 C C . ARG A 1 93 ? 8.917 12.545 -6.293 1.00 91.75 93 ARG A C 1
ATOM 742 O O . ARG A 1 93 ? 9.715 13.319 -5.777 1.00 91.75 93 ARG A O 1
ATOM 749 N N . ARG A 1 94 ? 8.052 12.919 -7.234 1.00 91.88 94 ARG A N 1
ATOM 750 C CA . ARG A 1 94 ? 7.913 14.288 -7.753 1.00 91.88 94 ARG A CA 1
ATOM 751 C C . ARG A 1 94 ? 6.819 15.086 -7.036 1.00 91.88 94 ARG A C 1
ATOM 753 O O . ARG A 1 94 ? 6.458 16.161 -7.503 1.00 91.88 94 ARG A O 1
ATOM 760 N N . GLY A 1 95 ? 6.251 14.557 -5.947 1.00 89.06 95 GLY A N 1
ATOM 761 C CA . GLY A 1 95 ? 5.114 15.183 -5.266 1.00 89.06 95 GLY A CA 1
ATOM 762 C C . GLY A 1 95 ? 3.864 15.271 -6.146 1.00 89.06 95 GLY A C 1
ATOM 763 O O . GLY A 1 95 ? 3.073 16.191 -5.985 1.00 89.06 95 GLY A O 1
ATOM 764 N N . PHE A 1 96 ? 3.715 14.343 -7.099 1.00 87.56 96 PHE A N 1
ATOM 765 C CA . PHE A 1 96 ? 2.631 14.300 -8.087 1.00 87.56 96 PHE A CA 1
ATOM 766 C C . PHE A 1 96 ? 2.564 15.515 -9.032 1.00 87.56 96 PHE A C 1
ATOM 768 O O . PHE A 1 96 ? 1.537 15.750 -9.665 1.00 87.56 96 PHE A O 1
ATOM 775 N N . GLY A 1 97 ? 3.663 16.264 -9.170 1.00 78.75 97 GLY A N 1
ATOM 776 C CA . GLY A 1 97 ? 3.794 17.317 -10.177 1.00 78.75 97 GLY A CA 1
ATOM 777 C C . GLY A 1 97 ? 3.995 16.766 -11.594 1.00 78.75 97 GLY A C 1
ATOM 778 O O . GLY A 1 97 ? 4.667 15.743 -11.779 1.00 78.75 97 GLY A O 1
ATOM 779 N N . TYR A 1 98 ? 3.426 17.464 -12.583 1.00 63.59 98 TYR A N 1
ATOM 780 C CA . TYR A 1 98 ? 3.569 17.170 -14.016 1.00 63.59 98 TYR A CA 1
ATOM 781 C C . TYR A 1 98 ? 4.948 17.558 -14.550 1.00 63.59 98 TYR A C 1
ATOM 783 O O . TYR A 1 98 ? 5.483 18.612 -14.148 1.00 63.59 98 TYR A O 1
#

Radius of gyration: 23.68 Å; chains: 1; bounding box: 45×58×44 Å

Organism: NCBI:txid693075

pLDDT: mean 82.05, std 14.24, range [48.41, 98.06]

Secondary structure (DSSP, 8-state):
-HHHHHHHHHHHHHHHHHHHHHS---------S---------HHHHHHHHHHHHHT----STTTT-HHHHHHHHHTGGGGG-HHHHHHHHHHHTTT--

Sequence (98 aa):
MRKTILKVLATLLVVSLLLTNLSGYSKVKADNGTKTVNVYVDPRIELLYTVELLSGYSVTGYYNNTQYKKEILDYFSAFKSHPAVKKFKEMSRRGFGY

Foldseek 3Di:
DVVVVVVVVVVVVVVVVVVVVVVDPPPPPPPPPPPDDDDDDDVVVVVVVLLCLLLVNPPPDPCPDDPVSVCSCVVCVVCSVPPSSVVVNVCVVVVNDD